Protein AF-Q8RVC0-F1 (afdb_monomer)

Foldseek 3Di:
DDDLVVLLVVLVVVLVVLVVVVVVCVVVVHDCCVVPVPPPSVVSNVVSVVVNVVSVVVVVVVVVVVVVVVVVVVVVVVVVCVPPPPPDDPPPDDPPPDDPDDDDDPDDDDPPDDDDDDPVVNVVVCVVVPPPPDDDDD

InterPro domains:
  IPR012474 Frigida-like [PF07899] (5-59)

Structure (mmCIF, N/CA/C/O backbone):
data_AF-Q8RVC0-F1
#
_entry.id   AF-Q8RVC0-F1
#
loop_
_atom_site.group_PDB
_atom_site.id
_atom_site.type_symbol
_atom_site.label_atom_id
_atom_site.label_alt_id
_atom_site.label_comp_id
_atom_site.label_asym_id
_atom_site.label_entity_id
_atom_site.label_seq_id
_atom_site.pdbx_PDB_ins_code
_atom_site.Cartn_x
_atom_site.Cartn_y
_atom_site.Cartn_z
_atom_site.occupancy
_atom_site.B_iso_or_equiv
_atom_site.auth_seq_id
_atom_site.auth_comp_id
_atom_site.auth_asym_id
_atom_site.auth_atom_id
_atom_site.pdbx_PDB_model_num
ATOM 1 N N . ALA A 1 1 ? 8.501 -12.705 -1.476 1.00 53.06 1 ALA A N 1
ATOM 2 C CA . ALA A 1 1 ? 8.384 -11.234 -1.409 1.00 53.06 1 ALA A CA 1
ATOM 3 C C . ALA A 1 1 ? 6.936 -10.860 -1.709 1.00 53.06 1 ALA A C 1
ATOM 5 O O . ALA A 1 1 ? 6.412 -11.356 -2.699 1.00 53.06 1 ALA A O 1
ATOM 6 N N . GLN A 1 2 ? 6.265 -10.084 -0.852 1.00 70.69 2 GLN A N 1
ATOM 7 C CA . GLN A 1 2 ? 4.929 -9.559 -1.171 1.00 70.69 2 GLN A CA 1
ATOM 8 C C . GLN A 1 2 ? 5.056 -8.485 -2.261 1.00 70.69 2 GLN A C 1
ATOM 10 O O . GLN A 1 2 ? 5.984 -7.679 -2.224 1.00 70.69 2 GLN A O 1
ATOM 15 N N . SER A 1 3 ? 4.162 -8.493 -3.254 1.00 86.75 3 SER A N 1
ATOM 16 C CA . SER A 1 3 ? 4.151 -7.456 -4.292 1.00 86.75 3 SER A CA 1
ATOM 17 C C . SER A 1 3 ? 3.753 -6.096 -3.690 1.00 86.75 3 SER A C 1
ATOM 19 O O . SER A 1 3 ? 2.833 -6.083 -2.868 1.00 86.75 3 SER A O 1
ATOM 21 N N . PRO A 1 4 ? 4.345 -4.966 -4.127 1.00 86.88 4 PRO A N 1
ATOM 22 C CA . PRO A 1 4 ? 3.998 -3.625 -3.633 1.00 86.88 4 PRO A CA 1
ATOM 23 C C . PRO A 1 4 ? 2.497 -3.304 -3.728 1.00 86.88 4 PRO A C 1
ATOM 25 O O . PRO A 1 4 ? 1.922 -2.714 -2.819 1.00 86.88 4 PRO A O 1
ATOM 28 N N . LEU A 1 5 ? 1.842 -3.777 -4.793 1.00 89.56 5 LEU A N 1
ATOM 29 C CA . LEU A 1 5 ? 0.397 -3.636 -4.998 1.00 89.56 5 LEU A CA 1
ATOM 30 C C . LEU A 1 5 ? -0.425 -4.385 -3.942 1.00 89.56 5 LEU A C 1
ATOM 32 O O . LEU A 1 5 ? -1.348 -3.815 -3.369 1.00 89.56 5 LEU A O 1
ATOM 36 N N . ALA A 1 6 ? -0.065 -5.637 -3.645 1.00 91.44 6 ALA A N 1
ATOM 37 C CA . ALA A 1 6 ? -0.733 -6.417 -2.603 1.00 91.44 6 ALA A CA 1
ATOM 38 C C . ALA A 1 6 ? -0.560 -5.792 -1.211 1.00 91.44 6 ALA A C 1
ATOM 40 O O . ALA A 1 6 ? -1.491 -5.828 -0.410 1.00 91.44 6 ALA A O 1
ATOM 41 N N . PHE A 1 7 ? 0.601 -5.188 -0.924 1.00 90.50 7 PHE A N 1
ATOM 42 C CA . PHE A 1 7 ? 0.789 -4.438 0.319 1.00 90.50 7 PHE A CA 1
ATOM 43 C C . PHE A 1 7 ? -0.143 -3.223 0.375 1.00 90.50 7 PHE A C 1
ATOM 45 O O . PHE A 1 7 ? -0.839 -3.043 1.371 1.00 90.50 7 PHE A O 1
ATOM 52 N N . LYS A 1 8 ? -0.215 -2.425 -0.700 1.00 91.25 8 LYS A N 1
ATOM 53 C CA . LYS A 1 8 ? -1.121 -1.268 -0.771 1.00 91.25 8 LYS A CA 1
ATOM 54 C C . LYS A 1 8 ? -2.579 -1.685 -0.564 1.00 91.25 8 LYS A C 1
ATOM 56 O O . LYS A 1 8 ? -3.311 -1.061 0.202 1.00 91.25 8 LYS A O 1
ATOM 61 N N . GLU A 1 9 ? -3.005 -2.767 -1.205 1.00 93.06 9 GLU A N 1
ATOM 62 C CA . GLU A 1 9 ? -4.355 -3.302 -1.035 1.00 93.06 9 GLU A CA 1
ATOM 63 C C . GLU A 1 9 ? -4.613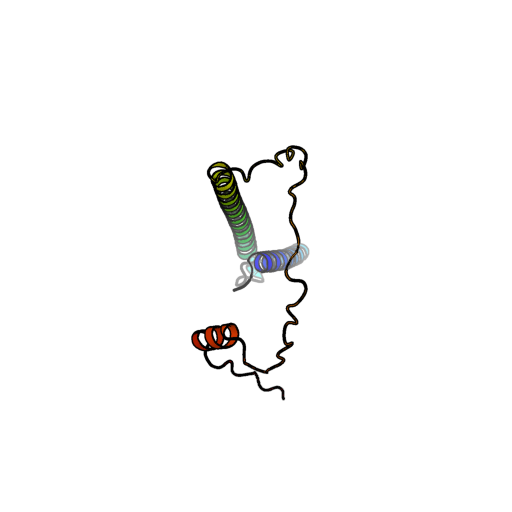 -3.756 0.413 1.00 93.06 9 GLU A C 1
ATOM 65 O O . GLU A 1 9 ? -5.658 -3.449 0.985 1.00 93.06 9 GLU A O 1
ATOM 70 N N . ALA A 1 10 ? -3.659 -4.439 1.047 1.00 93.69 10 ALA A N 1
ATOM 71 C CA . ALA A 1 10 ? -3.782 -4.829 2.448 1.00 93.69 10 ALA A CA 1
ATOM 72 C C . ALA A 1 10 ? -3.856 -3.608 3.384 1.00 93.69 10 ALA A C 1
ATOM 74 O O . ALA A 1 10 ? -4.728 -3.561 4.251 1.00 93.69 10 ALA A O 1
ATOM 75 N N . ALA A 1 11 ? -3.006 -2.601 3.170 1.00 93.12 11 ALA A N 1
ATOM 76 C CA . ALA A 1 11 ? -2.974 -1.378 3.968 1.00 93.12 11 ALA A CA 1
ATOM 77 C C . ALA A 1 11 ? -4.283 -0.579 3.852 1.00 93.12 11 ALA A C 1
ATOM 79 O O . ALA A 1 11 ? -4.835 -0.141 4.857 1.00 93.12 11 ALA A O 1
ATOM 80 N N . THR A 1 12 ? -4.845 -0.453 2.645 1.00 92.94 12 THR A N 1
ATOM 81 C CA . THR A 1 12 ? -6.146 0.220 2.445 1.00 92.94 12 THR A CA 1
ATOM 82 C C . THR A 1 12 ? -7.297 -0.519 3.130 1.00 92.94 12 THR A C 1
ATOM 84 O O . THR A 1 12 ? -8.146 0.113 3.759 1.00 92.94 12 THR A O 1
ATOM 87 N N . LYS A 1 13 ? -7.305 -1.859 3.091 1.00 95.62 13 LYS A N 1
ATOM 88 C CA . LYS A 1 13 ? -8.277 -2.670 3.843 1.00 95.62 13 LYS A CA 1
ATOM 89 C C . LYS A 1 13 ? -8.128 -2.467 5.350 1.00 95.62 13 LYS A C 1
ATOM 91 O O . LYS A 1 13 ? -9.131 -2.309 6.042 1.00 95.62 13 LYS A O 1
ATOM 96 N N . GLN A 1 14 ? -6.897 -2.433 5.857 1.00 95.12 14 GLN A N 1
ATOM 97 C CA . GLN A 1 14 ? -6.627 -2.164 7.270 1.00 95.12 14 GLN A CA 1
ATOM 98 C C . GLN A 1 14 ? -7.101 -0.766 7.684 1.00 95.12 14 GLN A C 1
ATOM 100 O O . GLN A 1 14 ? -7.787 -0.642 8.695 1.00 95.12 14 GLN A O 1
ATOM 105 N N . LEU A 1 15 ? -6.830 0.264 6.879 1.00 95.81 15 LEU A N 1
ATOM 106 C CA . LEU A 1 15 ? -7.314 1.626 7.121 1.00 95.81 15 LEU A CA 1
ATOM 107 C C . LEU A 1 15 ? -8.842 1.702 7.175 1.00 95.81 15 LEU A C 1
ATOM 109 O O . LEU A 1 15 ? -9.387 2.359 8.063 1.00 95.81 15 LEU A O 1
ATOM 113 N N . ALA A 1 16 ? -9.539 0.998 6.279 1.00 95.31 16 ALA A N 1
ATOM 114 C CA . ALA A 1 16 ? -10.999 0.943 6.281 1.00 95.31 16 ALA A CA 1
ATOM 115 C C . ALA A 1 16 ? -11.544 0.313 7.574 1.00 95.31 16 ALA A C 1
ATOM 117 O O . ALA A 1 16 ? -12.478 0.840 8.180 1.00 95.31 16 ALA A O 1
ATOM 118 N N . VAL A 1 17 ? -10.926 -0.779 8.037 1.00 96.25 17 VAL A N 1
ATOM 119 C CA . VAL A 1 17 ? -11.303 -1.439 9.295 1.00 96.25 17 VAL A CA 1
ATOM 120 C C . 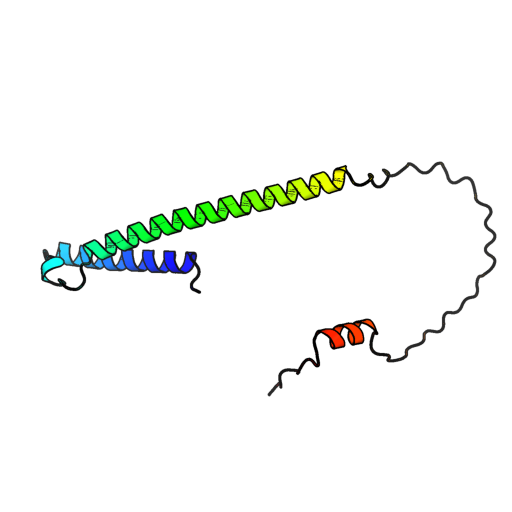VAL A 1 17 ? -11.044 -0.527 10.494 1.00 96.25 17 VAL A C 1
ATOM 122 O O . VAL A 1 17 ? -11.947 -0.322 11.302 1.00 96.25 17 VAL A O 1
ATOM 125 N N . LEU A 1 18 ? -9.850 0.062 10.604 1.00 94.38 18 LEU A N 1
ATOM 126 C CA . LEU A 1 18 ? -9.502 0.951 11.718 1.00 94.38 18 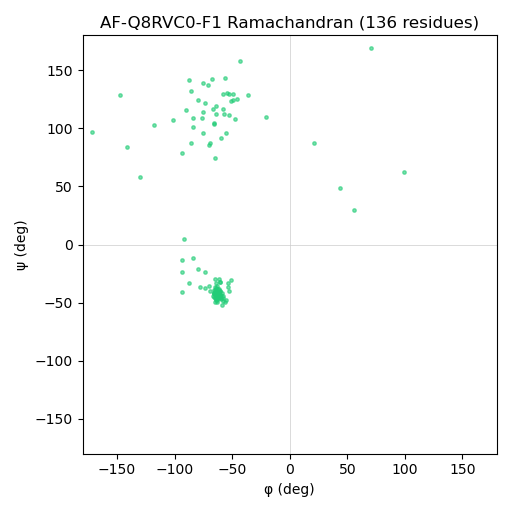LEU A CA 1
ATOM 127 C C . LEU A 1 18 ? -10.393 2.201 11.752 1.00 94.38 18 LEU A C 1
ATOM 129 O O . LEU A 1 18 ? -10.835 2.611 12.824 1.00 94.38 18 LEU A O 1
ATOM 133 N N . SER A 1 19 ? -10.729 2.756 10.587 1.00 93.19 19 SER A N 1
ATOM 134 C CA . SER A 1 19 ? -11.676 3.871 10.468 1.00 93.19 19 SER A CA 1
ATOM 135 C C . SER A 1 19 ? -13.082 3.480 10.922 1.00 93.19 19 SER A C 1
ATOM 137 O O . SER A 1 19 ? -13.730 4.235 11.642 1.00 93.19 19 SER A O 1
ATOM 139 N N . SER A 1 20 ? -13.546 2.276 10.571 1.00 95.12 20 SER A N 1
ATOM 140 C CA . SER A 1 20 ? -14.841 1.769 11.033 1.00 95.12 20 SER A CA 1
ATOM 141 C C . SER A 1 20 ? -14.871 1.562 12.549 1.00 95.12 20 SER A C 1
ATOM 143 O O . SER A 1 20 ? -15.884 1.862 13.181 1.00 95.12 20 SER A O 1
ATOM 145 N N . VAL A 1 21 ? -13.776 1.075 13.141 1.00 93.25 21 VAL A N 1
ATOM 146 C CA . VAL A 1 21 ? -13.649 0.946 14.600 1.00 93.25 21 VAL A CA 1
ATOM 147 C C . VAL A 1 21 ? -13.711 2.326 15.252 1.00 93.25 21 VAL A C 1
ATOM 149 O O . VAL A 1 21 ? -14.503 2.525 16.168 1.00 93.25 21 VAL A O 1
ATOM 152 N N . MET A 1 22 ? -12.953 3.297 14.738 1.00 91.56 22 MET A N 1
ATOM 153 C CA . MET A 1 22 ? -12.981 4.684 15.211 1.00 91.56 22 MET A CA 1
ATOM 154 C C . MET A 1 22 ? -14.390 5.282 15.165 1.00 91.56 22 MET A C 1
ATOM 156 O O . MET A 1 22 ? -14.849 5.836 16.163 1.00 91.56 22 MET A O 1
ATOM 160 N N . GLN A 1 23 ? -15.094 5.117 14.044 1.00 93.62 23 GLN A N 1
ATOM 161 C CA . GLN A 1 23 ? -16.459 5.611 13.879 1.00 93.62 23 GLN A CA 1
ATOM 162 C C . GLN A 1 23 ? -17.422 4.953 14.877 1.00 93.62 23 GLN A C 1
ATOM 164 O O . GLN A 1 23 ? -18.227 5.638 15.503 1.00 93.62 23 GLN A O 1
ATOM 169 N N . CYS A 1 24 ? -17.321 3.636 15.075 1.00 94.31 24 CYS A N 1
ATOM 170 C CA . CYS A 1 24 ? -18.116 2.917 16.070 1.00 94.31 24 CYS A CA 1
ATOM 171 C C . CYS A 1 24 ? -17.885 3.488 17.480 1.00 94.31 24 CYS A C 1
ATOM 173 O O . CYS A 1 24 ? -18.832 3.841 18.184 1.00 94.31 24 CYS A O 1
ATOM 175 N N . MET A 1 25 ? -16.629 3.680 17.874 1.00 92.50 25 MET A N 1
ATOM 176 C CA . MET A 1 25 ? -16.297 4.246 19.183 1.00 92.50 25 MET A CA 1
ATOM 177 C C . MET A 1 25 ? -16.832 5.670 19.347 1.00 92.50 25 MET A C 1
ATOM 179 O O . MET A 1 25 ? -17.410 5.990 20.385 1.00 92.50 25 MET A O 1
ATOM 183 N N . GLU A 1 26 ? -16.730 6.496 18.306 1.00 92.31 26 GLU A N 1
ATOM 184 C CA . GLU A 1 26 ? -17.269 7.855 18.299 1.00 92.31 26 GLU A CA 1
ATOM 185 C C . GLU A 1 26 ? -18.795 7.872 18.469 1.00 92.31 26 GLU A C 1
ATOM 187 O O . GLU A 1 26 ? -19.312 8.627 19.296 1.00 92.31 26 GLU A O 1
ATOM 192 N N . THR A 1 27 ? -19.526 6.983 17.782 1.00 95.44 27 THR A N 1
ATOM 193 C CA . THR A 1 27 ? -20.990 6.874 17.942 1.00 95.44 27 THR A CA 1
ATOM 194 C C . THR A 1 27 ? -21.403 6.516 19.369 1.00 95.44 27 THR A C 1
ATOM 196 O O . THR A 1 27 ? -22.431 6.986 19.859 1.00 95.44 27 THR A O 1
ATOM 199 N N . HIS A 1 28 ? -20.569 5.744 20.066 1.00 94.50 28 HIS A N 1
ATOM 200 C CA . HIS A 1 28 ? -20.779 5.363 21.458 1.00 94.50 28 HIS A CA 1
ATOM 201 C C . HIS A 1 28 ? -20.128 6.325 22.464 1.00 94.50 28 HIS A C 1
ATOM 203 O O . HIS A 1 28 ? -20.203 6.079 23.666 1.00 94.50 28 HIS A O 1
ATOM 209 N N . LYS A 1 29 ? -19.542 7.441 22.001 1.00 93.00 29 LYS A N 1
ATOM 210 C CA . LYS A 1 29 ? -18.826 8.435 22.826 1.00 93.00 29 LYS A CA 1
ATOM 211 C C . LYS A 1 29 ? -17.696 7.820 23.660 1.00 93.00 29 LYS A C 1
ATOM 213 O O . LYS A 1 29 ? -17.388 8.300 24.751 1.00 93.00 29 LYS A O 1
ATOM 218 N N . LEU A 1 30 ? -17.098 6.751 23.146 1.00 91.19 30 LEU A N 1
ATOM 219 C CA . LEU A 1 30 ? -15.966 6.070 23.749 1.00 91.19 30 LEU A CA 1
ATOM 220 C C . LEU A 1 30 ? -14.672 6.725 23.282 1.00 91.19 30 LEU A C 1
ATOM 222 O O . LEU A 1 30 ? -14.545 7.113 22.121 1.00 91.19 30 LEU A O 1
ATOM 226 N N . ASP A 1 31 ? -13.702 6.832 24.185 1.00 88.31 31 ASP A N 1
ATOM 227 C CA . ASP A 1 31 ? -12.380 7.342 23.841 1.00 88.31 31 ASP A CA 1
ATOM 228 C C . ASP A 1 31 ? -11.472 6.175 23.414 1.00 88.31 31 ASP A C 1
ATOM 230 O O . ASP A 1 31 ? -11.154 5.321 24.251 1.00 88.31 31 ASP A O 1
ATOM 234 N N . PRO A 1 32 ? -11.003 6.134 22.151 1.00 85.88 32 PRO A N 1
ATOM 235 C CA . PRO A 1 32 ? -10.101 5.093 21.661 1.00 85.88 32 PRO A CA 1
ATOM 236 C C . PRO A 1 32 ? -8.844 4.922 22.508 1.00 85.88 32 PRO A C 1
ATOM 238 O O . PRO A 1 32 ? -8.356 3.806 22.662 1.00 85.88 32 PRO A O 1
ATOM 241 N N . ALA A 1 33 ? -8.340 6.012 23.093 1.00 86.00 33 ALA A N 1
ATOM 242 C CA . ALA A 1 33 ? -7.147 5.974 23.931 1.00 86.00 33 ALA A CA 1
ATOM 243 C C . ALA A 1 33 ? -7.396 5.336 25.307 1.00 86.00 33 ALA A C 1
ATOM 245 O O . ALA A 1 33 ? -6.454 4.853 25.928 1.00 86.00 33 ALA A O 1
ATOM 246 N N . LYS A 1 34 ? -8.645 5.332 25.791 1.00 88.00 34 LYS A N 1
ATOM 247 C CA . LYS A 1 34 ? -9.009 4.773 27.102 1.00 88.00 34 LYS A CA 1
ATOM 248 C C . LYS A 1 34 ? -9.466 3.328 27.008 1.00 88.00 34 LYS A C 1
ATOM 250 O O . LYS A 1 34 ? -9.084 2.527 27.851 1.00 88.00 34 LYS A O 1
ATOM 255 N N . GLU A 1 35 ? -10.251 3.003 25.986 1.00 88.62 35 GLU A N 1
ATOM 256 C CA . GLU A 1 35 ? -10.763 1.643 25.789 1.00 88.62 35 GLU A CA 1
ATOM 257 C C . GLU A 1 35 ? -9.697 0.711 25.200 1.00 88.62 35 GLU A C 1
ATOM 259 O O . GLU A 1 35 ? -9.624 -0.463 25.554 1.00 88.62 35 GLU A O 1
ATOM 264 N N . LEU A 1 36 ? -8.847 1.230 24.305 1.00 87.56 36 LEU A N 1
ATOM 265 C CA . LEU A 1 36 ? -7.825 0.453 23.599 1.00 87.56 36 LEU A CA 1
ATOM 266 C C . LEU A 1 36 ? -6.435 1.118 23.687 1.00 87.56 36 LEU A C 1
ATOM 268 O O . LEU A 1 36 ? -5.806 1.389 22.657 1.00 87.56 36 LEU A O 1
ATOM 272 N N . PRO A 1 37 ? -5.900 1.343 24.905 1.00 83.19 37 PRO A N 1
ATOM 273 C CA . PRO A 1 37 ? -4.650 2.080 25.115 1.00 83.19 37 PRO A CA 1
ATOM 274 C C . PRO A 1 37 ? -3.434 1.416 24.455 1.00 83.19 37 PRO A C 1
ATOM 276 O O . PRO A 1 37 ? -2.514 2.104 24.031 1.00 83.19 37 PRO A O 1
ATOM 279 N N . GLY A 1 38 ? -3.435 0.085 24.324 1.00 87.94 38 GLY A N 1
ATOM 280 C CA . GLY A 1 38 ? -2.334 -0.664 23.706 1.00 87.94 38 GLY A CA 1
ATOM 281 C C . GLY A 1 38 ? -2.382 -0.741 22.178 1.00 87.94 38 GLY A C 1
ATOM 282 O O . GLY A 1 38 ? -1.414 -1.180 21.569 1.00 87.94 38 GLY A O 1
ATOM 283 N N . TRP A 1 39 ? -3.496 -0.348 21.554 1.00 88.12 39 TRP A N 1
ATOM 284 C CA . TRP A 1 39 ? -3.647 -0.429 20.098 1.00 88.12 39 TRP A CA 1
ATOM 285 C C . TRP A 1 39 ? -3.254 0.862 19.386 1.00 88.12 39 TRP A C 1
ATOM 287 O O . TRP A 1 39 ? -2.941 0.811 18.201 1.00 88.12 39 TRP A O 1
ATOM 297 N N . GLN A 1 40 ? -3.295 2.007 20.083 1.00 90.56 40 GLN A N 1
ATOM 298 C CA . GLN A 1 40 ? -2.917 3.323 19.548 1.00 90.56 40 GLN A CA 1
ATOM 299 C C . GLN A 1 40 ? -3.473 3.564 18.130 1.00 90.56 40 GLN A C 1
ATOM 301 O O . GLN A 1 40 ? -2.760 3.971 17.216 1.00 90.56 40 GLN A O 1
ATOM 306 N N . ILE A 1 41 ? -4.773 3.301 17.940 1.00 90.12 41 ILE A N 1
ATOM 307 C CA . ILE A 1 41 ? -5.422 3.234 16.615 1.00 90.12 41 ILE A CA 1
ATOM 308 C C . ILE A 1 41 ? -5.162 4.492 15.774 1.00 90.12 41 ILE A C 1
ATOM 310 O O . ILE A 1 41 ? -4.893 4.394 14.580 1.00 90.12 41 ILE A O 1
ATOM 314 N N . LYS A 1 42 ? -5.186 5.676 16.400 1.00 89.25 42 LYS A N 1
ATOM 315 C CA . LYS A 1 42 ? -4.896 6.954 15.732 1.00 89.25 42 LYS A CA 1
ATOM 316 C C . LYS A 1 42 ? -3.484 6.996 15.140 1.00 89.25 42 LYS A C 1
ATOM 318 O O . LYS A 1 42 ? -3.314 7.448 14.015 1.00 89.25 42 LYS A O 1
ATOM 323 N N . GLU A 1 43 ? -2.485 6.515 15.876 1.00 92.19 43 GLU A N 1
ATOM 324 C CA . GLU A 1 43 ? -1.098 6.461 15.403 1.00 92.19 43 GLU A CA 1
ATOM 325 C C . GLU A 1 43 ? -0.940 5.429 14.282 1.00 92.19 43 GLU A C 1
ATOM 327 O O . GLU A 1 43 ? -0.273 5.707 13.288 1.00 92.19 43 GLU A O 1
ATOM 332 N N . GLN A 1 44 ? -1.605 4.272 14.393 1.00 92.69 44 GLN A N 1
ATOM 333 C CA . GLN A 1 44 ? -1.578 3.254 13.339 1.00 92.69 44 GLN A CA 1
ATOM 334 C C . GLN A 1 44 ? -2.195 3.744 12.029 1.00 92.69 44 GLN A C 1
ATOM 336 O O . GLN A 1 44 ? -1.631 3.488 10.967 1.00 92.69 44 GLN A O 1
ATOM 341 N N . ILE A 1 45 ? -3.311 4.477 12.092 1.00 93.38 45 ILE A N 1
ATOM 342 C CA . ILE A 1 45 ? -3.928 5.096 10.911 1.00 93.38 45 ILE A CA 1
ATOM 343 C C . ILE A 1 45 ? -2.928 6.041 10.234 1.00 93.38 45 ILE A C 1
ATOM 345 O O . ILE A 1 45 ? -2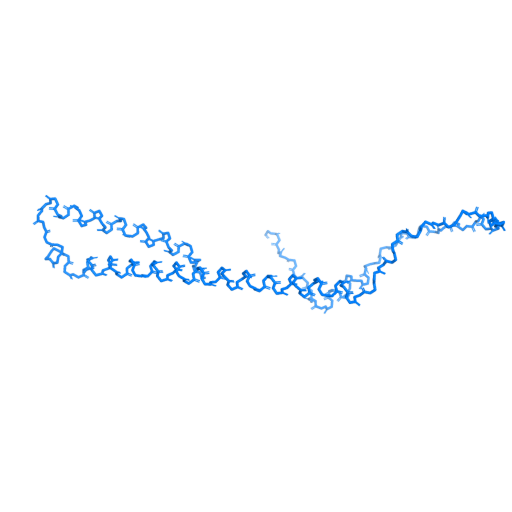.638 5.871 9.054 1.00 93.38 45 ILE A O 1
ATOM 349 N N . VAL A 1 46 ? -2.328 6.966 10.992 1.00 94.62 46 VAL A N 1
ATOM 350 C CA . VAL A 1 46 ? -1.349 7.928 10.454 1.00 94.62 46 VAL A CA 1
ATOM 351 C C . VAL A 1 46 ? -0.122 7.222 9.864 1.00 94.62 46 VAL A C 1
ATOM 353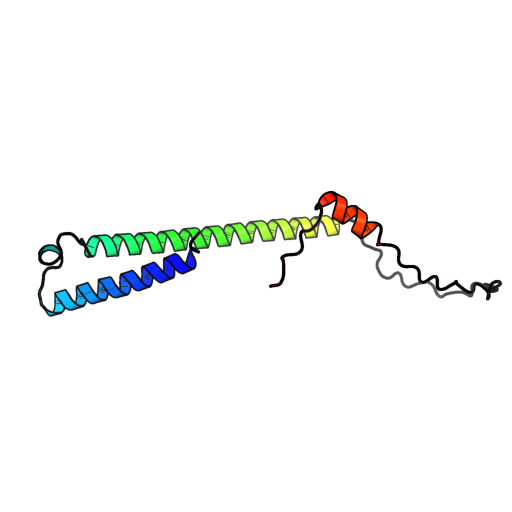 O O . VAL A 1 46 ? 0.384 7.626 8.816 1.00 94.62 46 VAL A O 1
ATOM 356 N N . SER A 1 47 ? 0.360 6.156 10.510 1.00 94.62 47 SER A N 1
ATOM 357 C CA . SER A 1 47 ? 1.480 5.359 9.998 1.00 94.62 47 SER A CA 1
ATOM 358 C C . SER A 1 47 ? 1.135 4.695 8.665 1.00 94.62 47 SER A C 1
ATOM 360 O O . SER A 1 47 ? 1.887 4.836 7.706 1.00 94.62 47 SER A O 1
ATOM 362 N N . LEU A 1 48 ? -0.016 4.022 8.576 1.00 94.19 48 LEU A N 1
ATOM 363 C CA . LEU A 1 48 ? -0.460 3.345 7.355 1.00 94.19 48 LEU A CA 1
ATOM 364 C C . LEU A 1 48 ? -0.717 4.333 6.207 1.00 94.19 48 LEU A C 1
ATOM 366 O O . LEU A 1 48 ? -0.357 4.060 5.062 1.00 94.19 48 LEU A O 1
ATOM 370 N N . GLU A 1 49 ? -1.293 5.501 6.492 1.00 93.75 49 GLU A N 1
ATOM 371 C CA . GLU A 1 49 ? -1.455 6.572 5.502 1.00 93.75 49 GLU A CA 1
ATOM 372 C C . GLU A 1 49 ? -0.100 7.030 4.955 1.00 93.75 49 GLU A C 1
ATOM 374 O O . GLU A 1 49 ? 0.095 7.107 3.741 1.00 93.75 49 GLU A O 1
ATOM 379 N N . LYS A 1 50 ? 0.878 7.262 5.835 1.00 95.75 50 LYS A N 1
ATOM 380 C CA . LYS A 1 50 ? 2.234 7.633 5.422 1.00 95.75 50 LYS A CA 1
ATOM 381 C C . LYS A 1 50 ? 2.895 6.540 4.578 1.00 95.75 50 LYS A C 1
ATOM 383 O O . LYS A 1 50 ? 3.486 6.857 3.545 1.00 95.75 50 LYS A O 1
ATOM 388 N N . ASP A 1 51 ? 2.778 5.281 4.988 1.00 93.38 51 ASP A N 1
ATOM 389 C CA . ASP A 1 51 ? 3.381 4.146 4.287 1.00 93.38 51 ASP A CA 1
ATOM 390 C C . ASP A 1 51 ? 2.781 3.971 2.886 1.00 93.38 51 ASP A C 1
ATOM 392 O O . ASP A 1 51 ? 3.511 3.749 1.920 1.00 93.38 51 ASP A O 1
ATOM 396 N N . THR A 1 52 ? 1.461 4.134 2.741 1.00 93.88 52 THR A N 1
ATOM 397 C CA . THR A 1 52 ? 0.797 4.072 1.427 1.00 93.88 52 THR A CA 1
ATOM 398 C C . THR A 1 52 ? 1.220 5.213 0.501 1.00 93.88 52 THR A C 1
ATOM 400 O O . THR A 1 52 ? 1.511 4.959 -0.668 1.00 93.88 52 THR A O 1
ATOM 403 N N . LEU A 1 53 ? 1.340 6.444 1.012 1.00 94.31 53 LEU A N 1
ATOM 404 C CA . LEU A 1 53 ? 1.838 7.588 0.239 1.00 94.31 53 LEU A CA 1
ATOM 405 C C . LEU A 1 53 ? 3.298 7.408 -0.190 1.00 94.31 53 LEU A C 1
ATOM 407 O O . LEU A 1 53 ? 3.666 7.742 -1.319 1.00 94.31 53 LEU A O 1
ATOM 411 N N . GLN A 1 54 ? 4.138 6.878 0.699 1.00 95.00 54 GLN A N 1
ATOM 412 C CA . GLN A 1 54 ? 5.527 6.578 0.374 1.00 95.00 54 GLN A CA 1
ATOM 413 C C . GLN A 1 54 ? 5.617 5.512 -0.723 1.00 95.00 54 GLN A C 1
ATOM 415 O O . GLN A 1 54 ? 6.362 5.689 -1.688 1.00 95.00 54 GLN A O 1
ATOM 420 N N . LEU A 1 55 ? 4.832 4.440 -0.613 1.00 93.75 55 LEU A N 1
ATOM 421 C CA . LEU A 1 55 ? 4.790 3.388 -1.625 1.00 93.75 55 LEU A CA 1
ATOM 422 C C . LEU A 1 55 ? 4.341 3.898 -2.990 1.00 93.75 55 LEU A C 1
ATOM 424 O O . LEU A 1 55 ? 4.919 3.505 -4.002 1.00 93.75 55 LEU A O 1
ATOM 428 N N . ASP A 1 56 ? 3.351 4.787 -3.024 1.00 92.69 56 ASP A N 1
ATOM 429 C CA . ASP A 1 56 ? 2.879 5.391 -4.269 1.00 92.69 56 ASP A CA 1
ATOM 430 C C . ASP A 1 56 ? 3.985 6.193 -4.958 1.00 92.69 56 ASP A C 1
ATOM 432 O O . ASP A 1 56 ? 4.209 6.033 -6.161 1.00 92.69 56 ASP A O 1
ATOM 436 N N . LYS A 1 57 ? 4.752 6.969 -4.186 1.00 95.00 57 LYS A N 1
ATOM 437 C CA . LYS A 1 57 ? 5.921 7.690 -4.698 1.00 95.00 57 LYS A CA 1
ATOM 438 C C . LYS A 1 57 ? 6.992 6.739 -5.242 1.00 95.00 57 LYS A C 1
ATOM 440 O O . LYS A 1 57 ? 7.514 6.961 -6.333 1.00 95.00 57 LYS A O 1
ATOM 445 N N . GLU A 1 58 ? 7.314 5.674 -4.508 1.00 93.50 58 GLU A N 1
ATOM 446 C CA . GLU A 1 58 ? 8.309 4.682 -4.938 1.00 93.50 58 GLU A CA 1
ATOM 447 C C . GLU A 1 58 ? 7.873 3.930 -6.202 1.00 93.50 58 GLU A C 1
ATOM 449 O O . GLU A 1 58 ? 8.695 3.620 -7.068 1.00 93.50 58 GLU A O 1
ATOM 454 N N . MET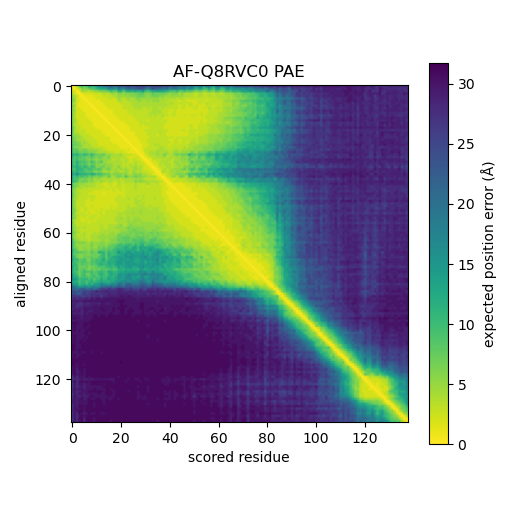 A 1 59 ? 6.582 3.619 -6.325 1.00 92.31 59 MET A N 1
ATOM 455 C CA . MET A 1 59 ? 6.026 2.993 -7.521 1.00 92.31 59 MET A CA 1
ATOM 456 C C . MET A 1 59 ? 6.097 3.924 -8.732 1.00 92.31 59 MET A C 1
ATOM 458 O O . MET A 1 59 ? 6.473 3.477 -9.816 1.00 92.31 59 MET A O 1
ATOM 462 N N . GLU A 1 60 ? 5.778 5.205 -8.557 1.00 92.94 60 GLU A N 1
ATOM 463 C CA . GLU A 1 60 ? 5.876 6.201 -9.622 1.00 92.94 60 GLU A CA 1
ATOM 464 C C . GLU A 1 60 ? 7.327 6.396 -10.084 1.00 92.94 60 GLU A C 1
ATOM 466 O O . GLU A 1 60 ? 7.607 6.412 -11.283 1.00 92.94 60 GLU A O 1
ATOM 471 N N . GLU A 1 61 ? 8.276 6.482 -9.153 1.00 93.75 61 GLU A N 1
ATOM 472 C CA . GLU A 1 61 ? 9.702 6.593 -9.470 1.00 93.75 61 GLU A CA 1
ATOM 473 C C . GLU A 1 61 ? 10.217 5.363 -10.237 1.00 93.75 61 GLU A C 1
ATOM 475 O O . GLU A 1 61 ? 10.916 5.487 -11.251 1.00 93.75 61 GLU A O 1
ATOM 480 N N . LYS A 1 62 ? 9.816 4.157 -9.815 1.00 92.50 62 LYS A N 1
ATOM 481 C CA . LYS A 1 62 ? 10.126 2.913 -10.538 1.00 92.50 62 LYS A CA 1
ATOM 482 C C . LYS A 1 62 ? 9.519 2.907 -11.941 1.00 92.50 62 LYS A C 1
ATOM 484 O O . LYS A 1 62 ? 10.195 2.520 -12.889 1.00 92.50 62 LYS A O 1
ATOM 489 N N . ALA A 1 63 ? 8.286 3.380 -12.106 1.00 91.94 63 ALA A N 1
ATOM 490 C CA . ALA A 1 63 ? 7.665 3.491 -13.424 1.00 91.94 63 ALA A CA 1
ATOM 491 C C . ALA A 1 63 ? 8.417 4.481 -14.334 1.00 91.94 63 ALA A C 1
ATOM 493 O O . ALA A 1 63 ? 8.707 4.164 -15.489 1.00 91.94 63 ALA A O 1
ATOM 494 N N . ARG A 1 64 ? 8.809 5.649 -13.807 1.00 93.19 64 ARG A N 1
ATOM 495 C CA . ARG A 1 64 ? 9.594 6.651 -14.551 1.00 93.19 64 ARG A CA 1
ATOM 496 C C . ARG A 1 64 ? 10.967 6.122 -14.965 1.00 93.19 64 ARG A C 1
ATOM 498 O O . ARG A 1 64 ? 11.377 6.316 -16.106 1.00 93.19 64 ARG A O 1
ATOM 505 N N . SER A 1 65 ? 11.671 5.438 -14.065 1.00 93.50 65 SER A N 1
ATOM 506 C CA . SER A 1 65 ? 12.991 4.864 -14.368 1.00 93.50 65 SER A CA 1
ATOM 507 C C . SER A 1 65 ? 12.924 3.752 -15.419 1.00 93.50 65 SER A C 1
ATOM 509 O O . SER A 1 65 ? 13.763 3.722 -16.320 1.00 93.50 65 SER A O 1
ATOM 511 N N . LEU A 1 66 ? 11.899 2.892 -15.371 1.00 92.31 66 LEU A N 1
ATOM 512 C CA . LEU A 1 66 ? 11.643 1.895 -16.414 1.00 92.31 66 LEU A CA 1
ATOM 513 C C . LEU A 1 66 ? 11.381 2.551 -17.776 1.00 92.31 66 LEU A C 1
ATOM 515 O O . LEU A 1 66 ? 11.989 2.144 -18.764 1.00 92.31 66 LEU A O 1
ATOM 519 N N . SER A 1 67 ? 10.552 3.599 -17.815 1.00 90.88 67 SER A N 1
ATOM 520 C CA . SER A 1 67 ? 10.266 4.353 -19.043 1.00 90.88 67 SER A CA 1
ATOM 521 C C . SER A 1 67 ? 11.527 4.969 -19.654 1.00 90.88 67 SER A C 1
ATOM 523 O O . SER A 1 67 ? 11.725 4.893 -20.864 1.00 90.88 67 SER A O 1
ATOM 525 N N . LEU A 1 68 ? 12.402 5.556 -18.832 1.00 93.06 68 LEU A N 1
ATOM 526 C CA . LEU A 1 68 ? 13.653 6.162 -19.301 1.00 93.06 68 LEU A CA 1
ATOM 527 C C . LEU A 1 68 ? 14.609 5.098 -19.860 1.00 93.06 68 LEU A C 1
ATOM 529 O O . LEU A 1 68 ? 15.228 5.289 -20.908 1.00 93.06 68 LEU A O 1
ATOM 533 N N . MET A 1 69 ? 14.711 3.949 -19.188 1.00 90.06 69 MET A N 1
ATOM 534 C CA . MET A 1 69 ? 15.523 2.826 -19.660 1.00 90.06 69 MET A CA 1
ATOM 535 C C . MET A 1 69 ? 15.012 2.273 -20.998 1.00 90.06 69 MET A C 1
ATOM 537 O O . MET A 1 69 ? 15.814 1.970 -21.885 1.00 90.06 69 MET A O 1
ATOM 541 N N . GLU A 1 70 ? 13.693 2.155 -21.159 1.00 92.94 70 GLU A N 1
ATOM 542 C CA . GLU A 1 70 ? 13.063 1.724 -22.408 1.00 92.94 70 GLU A CA 1
ATOM 543 C C . GLU A 1 70 ? 13.332 2.716 -23.547 1.00 92.94 70 GLU A C 1
ATOM 545 O O . GLU A 1 70 ? 13.756 2.309 -24.631 1.00 92.94 70 GLU A O 1
ATOM 550 N N . GLU A 1 71 ? 13.189 4.017 -23.292 1.00 91.06 71 GLU A N 1
ATOM 551 C CA . GLU A 1 71 ? 13.493 5.068 -24.264 1.00 91.06 71 GLU A CA 1
ATOM 552 C C . GLU A 1 71 ? 14.961 5.019 -24.713 1.00 91.06 71 GLU A C 1
ATOM 554 O O . GLU A 1 71 ? 15.253 5.023 -25.912 1.00 91.06 71 GLU A O 1
ATOM 559 N N . ALA A 1 72 ? 15.899 4.875 -23.772 1.00 93.12 72 ALA A N 1
ATOM 560 C CA . ALA A 1 72 ? 17.319 4.738 -24.083 1.00 93.12 72 ALA A CA 1
ATOM 561 C C . ALA A 1 72 ? 17.611 3.478 -24.922 1.00 93.12 72 ALA A C 1
ATOM 563 O O . ALA A 1 72 ? 18.430 3.510 -25.851 1.00 93.12 72 ALA A O 1
ATOM 564 N N . ALA A 1 73 ? 16.926 2.366 -24.639 1.00 92.12 73 ALA A N 1
ATOM 565 C CA . ALA A 1 73 ? 17.042 1.136 -25.417 1.00 92.12 73 ALA A CA 1
ATOM 566 C C . ALA A 1 73 ? 16.507 1.312 -26.849 1.00 92.12 73 ALA A C 1
ATOM 568 O O . ALA A 1 73 ? 17.151 0.865 -27.807 1.00 92.12 73 ALA A O 1
ATOM 569 N N . LEU A 1 74 ? 15.374 2.002 -27.013 1.00 92.50 74 LEU A N 1
ATOM 570 C CA . LEU A 1 74 ? 14.807 2.340 -28.318 1.00 92.50 74 LEU A CA 1
ATOM 571 C C . LEU A 1 74 ? 15.732 3.274 -29.104 1.00 92.50 74 LEU A C 1
ATOM 573 O O . LEU A 1 74 ? 16.054 2.975 -30.255 1.00 92.50 74 LEU A O 1
ATOM 577 N N . ALA A 1 75 ? 16.246 4.336 -28.482 1.00 91.56 75 ALA A N 1
ATOM 578 C CA . ALA A 1 75 ? 17.189 5.263 -29.104 1.00 91.56 75 ALA A CA 1
ATOM 579 C C . ALA A 1 75 ? 18.451 4.538 -29.595 1.00 91.56 75 ALA A C 1
ATOM 581 O O . ALA A 1 75 ? 18.856 4.684 -30.752 1.00 91.56 75 ALA A O 1
ATOM 582 N N . LYS A 1 76 ? 19.026 3.660 -28.763 1.00 92.06 76 LYS A N 1
ATOM 583 C CA . LYS A 1 76 ? 20.171 2.822 -29.144 1.00 92.06 76 LYS A CA 1
ATOM 584 C C . LYS A 1 76 ? 19.831 1.890 -30.308 1.00 92.06 76 LYS A C 1
ATOM 586 O O . LYS A 1 76 ? 20.655 1.707 -31.206 1.00 92.06 76 LYS A O 1
ATOM 591 N N . ARG A 1 77 ? 18.641 1.281 -30.324 1.00 90.75 77 ARG A N 1
ATOM 592 C CA . ARG A 1 77 ? 18.192 0.425 -31.436 1.00 90.75 77 ARG A CA 1
ATOM 593 C C . ARG A 1 77 ? 18.056 1.227 -32.733 1.00 90.75 77 ARG A C 1
ATOM 595 O O . ARG A 1 77 ? 18.492 0.739 -33.773 1.00 90.75 77 ARG A O 1
ATOM 602 N N . MET A 1 78 ? 17.497 2.434 -32.682 1.00 86.62 78 MET A N 1
ATOM 603 C CA . MET A 1 78 ? 17.355 3.314 -33.848 1.00 86.62 78 MET A CA 1
ATOM 604 C C . MET A 1 78 ? 18.711 3.777 -34.378 1.00 86.62 78 MET A C 1
ATOM 606 O O . MET A 1 78 ? 18.964 3.661 -35.574 1.00 86.62 78 MET A O 1
ATOM 610 N N . TYR A 1 79 ? 19.616 4.201 -33.493 1.00 88.94 79 TYR A N 1
ATOM 611 C CA . TYR A 1 79 ? 20.985 4.553 -33.865 1.00 88.94 79 TYR A CA 1
ATOM 612 C C . TYR A 1 79 ? 21.683 3.391 -34.583 1.00 88.94 79 TYR A C 1
ATOM 614 O O . TYR A 1 79 ? 22.186 3.561 -35.689 1.00 88.94 79 TYR A O 1
ATOM 622 N N . ASN A 1 80 ? 21.620 2.180 -34.016 1.00 88.00 80 ASN A N 1
ATOM 623 C CA . ASN A 1 80 ? 22.196 0.978 -34.626 1.00 88.00 80 ASN A CA 1
ATOM 624 C C . ASN A 1 80 ? 21.602 0.635 -36.001 1.00 88.00 80 ASN A C 1
ATOM 626 O O . ASN A 1 80 ? 22.310 0.077 -36.837 1.00 88.00 80 ASN A O 1
ATOM 630 N N . GLN A 1 81 ? 20.325 0.936 -36.247 1.00 83.38 81 GLN A N 1
ATOM 631 C CA . GLN A 1 81 ? 19.720 0.766 -37.571 1.00 83.38 81 GLN A CA 1
ATOM 632 C C . GLN A 1 81 ? 20.249 1.786 -38.584 1.00 83.38 81 GLN A C 1
ATOM 634 O O . GLN A 1 81 ? 20.439 1.423 -39.738 1.00 83.38 81 GLN A O 1
ATOM 639 N N . GLN A 1 82 ? 20.525 3.023 -38.158 1.00 77.88 82 GLN A N 1
ATOM 640 C CA . GLN A 1 82 ? 21.039 4.087 -39.030 1.00 77.88 82 GLN A CA 1
ATOM 641 C C . GLN A 1 82 ? 22.513 3.892 -39.413 1.00 77.88 82 GLN A C 1
ATOM 643 O O . GLN A 1 82 ? 22.893 4.178 -40.544 1.00 77.88 82 GLN A O 1
ATOM 648 N N . ILE A 1 83 ? 23.353 3.403 -38.490 1.00 78.75 83 ILE A N 1
ATOM 649 C CA . ILE A 1 83 ? 24.784 3.170 -38.767 1.00 78.75 83 ILE A CA 1
ATOM 650 C C . ILE A 1 83 ? 25.053 1.865 -39.525 1.00 78.75 83 ILE A C 1
ATOM 652 O O . ILE A 1 83 ? 26.108 1.703 -40.140 1.00 78.75 83 ILE A O 1
ATOM 656 N N . LYS A 1 84 ? 24.122 0.906 -39.482 1.00 76.56 84 LYS A N 1
ATOM 657 C CA . LYS A 1 84 ? 24.196 -0.276 -40.342 1.00 76.56 84 LYS A CA 1
ATOM 658 C C . LYS A 1 84 ? 23.795 0.141 -41.752 1.00 76.56 84 LYS A C 1
ATOM 660 O O . LYS A 1 84 ? 22.858 0.907 -41.934 1.00 76.56 84 LYS A O 1
ATOM 665 N N . ARG A 1 85 ? 24.511 -0.372 -42.759 1.00 66.06 85 ARG A N 1
ATOM 666 C CA . ARG A 1 85 ? 24.196 -0.106 -44.171 1.00 66.06 85 ARG A CA 1
ATOM 667 C C . ARG A 1 85 ? 22.702 -0.366 -44.410 1.00 66.06 85 ARG A C 1
ATOM 669 O O . ARG A 1 85 ? 22.254 -1.463 -44.054 1.00 66.06 85 ARG A O 1
ATOM 676 N N . PRO A 1 86 ? 21.957 0.573 -45.025 1.00 66.12 86 PRO A N 1
ATOM 677 C CA . PRO A 1 86 ? 20.637 0.268 -45.546 1.00 66.12 86 PRO A CA 1
ATOM 678 C C . PRO A 1 86 ? 20.771 -1.002 -46.379 1.00 66.12 86 PRO A C 1
ATOM 680 O O . PRO A 1 86 ? 21.621 -1.066 -47.274 1.00 66.12 86 PRO A O 1
ATOM 683 N N . ARG A 1 87 ? 19.990 -2.045 -46.069 1.00 64.25 87 ARG A N 1
ATOM 684 C CA . ARG A 1 87 ? 19.780 -3.081 -47.079 1.00 64.25 87 ARG A CA 1
ATOM 685 C C . ARG A 1 87 ? 19.180 -2.327 -48.249 1.00 64.25 87 ARG A C 1
ATOM 687 O O . ARG A 1 87 ? 18.161 -1.665 -48.060 1.00 64.25 87 ARG A O 1
ATOM 694 N N . LEU A 1 88 ? 19.923 -2.323 -49.354 1.00 60.03 88 LEU A N 1
ATOM 695 C CA . LEU A 1 88 ? 19.607 -1.614 -50.584 1.00 60.03 88 LEU A CA 1
ATOM 696 C C . LEU A 1 88 ? 18.092 -1.663 -50.784 1.00 60.03 88 LEU A C 1
ATOM 698 O O . LEU A 1 88 ? 17.493 -2.737 -50.662 1.00 60.03 88 LEU A O 1
ATOM 702 N N . SER A 1 89 ? 17.487 -0.496 -51.014 1.00 60.69 89 SER A N 1
ATOM 703 C CA . SER A 1 89 ? 16.101 -0.385 -51.469 1.00 60.69 89 SER A CA 1
ATOM 704 C C . SER A 1 89 ? 15.835 -1.422 -52.564 1.00 60.69 89 SER A C 1
ATOM 706 O O . SER A 1 89 ? 16.799 -1.839 -53.212 1.00 60.69 89 SER A O 1
ATOM 708 N N . PRO A 1 90 ? 14.577 -1.827 -52.823 1.00 55.53 90 PRO A N 1
ATOM 709 C CA . PRO A 1 90 ? 14.263 -2.631 -53.995 1.00 55.53 90 PRO A CA 1
ATOM 710 C C . PRO A 1 90 ? 14.770 -1.863 -55.216 1.00 55.53 90 PRO A C 1
ATOM 712 O O . PRO A 1 90 ? 14.160 -0.898 -55.664 1.00 55.53 90 PRO A O 1
ATOM 715 N N . MET A 1 91 ? 15.970 -2.214 -55.666 1.00 46.06 91 MET A N 1
ATOM 716 C CA . MET A 1 91 ? 16.523 -1.760 -56.915 1.00 46.06 91 MET A CA 1
ATOM 717 C C . MET A 1 91 ? 15.559 -2.360 -57.919 1.00 46.06 91 MET A C 1
ATOM 719 O O . MET A 1 91 ? 15.438 -3.586 -57.989 1.00 46.06 91 MET A O 1
ATOM 723 N N . GLU A 1 92 ? 14.803 -1.508 -58.601 1.00 56.72 92 GLU A N 1
ATOM 724 C CA . GLU A 1 92 ? 14.096 -1.900 -59.806 1.00 56.72 92 GLU A CA 1
ATOM 725 C C . GLU A 1 92 ? 15.119 -2.644 -60.668 1.00 56.72 92 GLU A C 1
ATOM 727 O O . GLU A 1 92 ? 16.133 -2.080 -61.089 1.00 56.72 92 GLU A O 1
ATOM 732 N N . MET A 1 93 ? 14.952 -3.965 -60.762 1.00 61.19 93 MET A N 1
ATOM 733 C CA . MET A 1 93 ? 15.846 -4.810 -61.540 1.00 61.19 93 MET A CA 1
ATOM 734 C C . MET A 1 93 ? 15.818 -4.272 -62.971 1.00 61.19 93 MET A C 1
ATOM 736 O O . MET A 1 93 ? 14.720 -4.115 -63.514 1.00 61.19 93 MET A O 1
ATOM 740 N N . PRO A 1 94 ? 16.971 -4.008 -63.614 1.00 61.25 94 PRO A N 1
ATOM 741 C CA . PRO A 1 94 ? 16.957 -3.783 -65.048 1.00 61.25 94 PRO A CA 1
ATOM 742 C C . PRO A 1 94 ? 16.324 -5.015 -65.718 1.00 61.25 94 PRO A C 1
ATOM 744 O O . PRO A 1 94 ? 16.512 -6.136 -65.227 1.00 61.25 94 PRO A O 1
ATOM 747 N N . PRO A 1 95 ? 15.544 -4.830 -66.799 1.00 57.53 95 PRO A N 1
ATOM 748 C CA . PRO A 1 95 ? 14.805 -5.913 -67.426 1.00 57.53 95 PRO A CA 1
ATOM 749 C C . PRO A 1 95 ? 15.751 -7.067 -67.744 1.00 57.53 95 PRO A C 1
ATOM 751 O O . PRO A 1 95 ? 16.816 -6.871 -68.331 1.00 57.53 95 PRO A O 1
ATOM 754 N N . VAL A 1 96 ? 15.353 -8.268 -67.322 1.00 57.91 96 VAL A N 1
ATOM 755 C CA . VAL A 1 96 ? 16.072 -9.519 -67.554 1.00 57.91 96 VAL A CA 1
ATOM 756 C C . VAL A 1 96 ? 16.184 -9.731 -69.063 1.00 57.91 96 VAL A C 1
ATOM 758 O O . VAL A 1 96 ? 15.307 -10.316 -69.696 1.00 57.91 96 VAL A O 1
ATOM 761 N N . THR A 1 97 ? 17.267 -9.254 -69.669 1.00 49.97 97 THR A N 1
ATOM 762 C CA . THR A 1 97 ? 17.643 -9.670 -71.015 1.00 49.97 97 THR A CA 1
ATOM 763 C C . THR A 1 97 ? 18.225 -11.069 -70.901 1.00 49.97 97 THR A C 1
ATOM 765 O O . THR A 1 97 ? 19.382 -11.243 -70.531 1.00 49.97 97 THR A O 1
ATOM 768 N N . SER A 1 98 ? 17.349 -12.047 -71.140 1.00 55.75 98 SER A N 1
ATOM 769 C CA . SER A 1 98 ? 17.615 -13.413 -71.598 1.00 55.75 98 SER A CA 1
ATOM 770 C C . SER A 1 98 ? 19.042 -13.920 -71.343 1.00 55.75 98 SER A C 1
ATOM 772 O O . SER A 1 98 ? 19.927 -13.823 -72.192 1.00 55.75 98 SER A O 1
ATOM 774 N N . SER A 1 99 ? 19.263 -14.482 -70.154 1.00 48.06 99 SER A N 1
ATOM 775 C CA . SER A 1 99 ? 20.423 -15.335 -69.903 1.00 48.06 99 SER A CA 1
ATOM 776 C C . SER A 1 99 ? 20.142 -16.695 -70.544 1.00 48.06 99 SER A C 1
ATOM 778 O O . SER A 1 99 ? 19.264 -17.429 -70.087 1.00 48.06 99 SER A O 1
ATOM 780 N N . SER A 1 100 ? 20.840 -17.020 -71.636 1.00 59.47 100 SER A N 1
ATOM 781 C CA . SER A 1 100 ? 20.757 -18.334 -72.279 1.00 59.47 100 SER A CA 1
ATOM 782 C C . SER A 1 100 ? 21.425 -19.387 -71.388 1.00 59.47 100 SER A C 1
ATOM 784 O O . SER A 1 100 ? 22.614 -19.679 -71.523 1.00 59.47 100 SER A O 1
ATOM 786 N N . TYR A 1 101 ? 20.667 -19.936 -70.444 1.00 50.19 101 TYR A N 1
ATOM 787 C CA . TYR A 1 101 ? 21.111 -21.022 -69.580 1.00 50.19 101 TYR A CA 1
ATOM 788 C C . TYR A 1 101 ? 20.520 -22.343 -70.079 1.00 50.19 101 TYR A C 1
ATOM 790 O O . TYR A 1 101 ? 19.324 -22.596 -69.939 1.00 50.19 101 TYR A O 1
ATOM 798 N N . SER A 1 102 ? 21.353 -23.192 -70.680 1.00 59.53 102 SER A N 1
ATOM 799 C CA . SER A 1 102 ? 20.993 -24.583 -70.973 1.00 59.53 102 SER A CA 1
ATOM 800 C C . SER A 1 102 ? 20.997 -25.385 -69.664 1.00 59.53 102 SER A C 1
ATOM 802 O O . SER A 1 102 ? 22.050 -25.458 -69.026 1.00 59.53 102 SER A O 1
ATOM 804 N N . PRO A 1 103 ? 19.888 -26.024 -69.241 1.00 48.69 103 PRO A N 1
ATOM 805 C CA . PRO A 1 103 ? 19.871 -26.810 -68.019 1.00 48.69 103 PRO A CA 1
ATOM 806 C C . PRO A 1 103 ? 20.356 -28.224 -68.347 1.00 48.69 103 PRO A C 1
ATOM 808 O O . PRO A 1 103 ? 19.567 -29.117 -68.651 1.00 48.69 103 PRO A O 1
ATOM 811 N N . ILE A 1 104 ? 21.667 -28.439 -68.309 1.00 55.88 104 ILE A N 1
ATOM 812 C CA . ILE A 1 104 ? 22.205 -29.796 -68.183 1.00 55.88 104 ILE A CA 1
ATOM 813 C C . ILE A 1 104 ? 22.239 -30.093 -66.679 1.00 55.88 104 ILE A C 1
ATOM 815 O O . ILE A 1 104 ? 22.693 -29.249 -65.916 1.00 55.88 104 ILE A O 1
ATOM 819 N N . TYR A 1 105 ? 21.726 -31.265 -66.289 1.00 48.66 105 TYR A N 1
ATOM 820 C CA . TYR A 1 105 ? 21.468 -31.779 -64.927 1.00 48.66 105 TYR A CA 1
ATOM 821 C C . TYR A 1 105 ? 20.019 -31.675 -64.424 1.00 48.66 105 TYR A C 1
ATOM 823 O O . TYR A 1 105 ? 19.722 -31.109 -63.375 1.00 48.66 105 TYR A O 1
ATOM 831 N N . ARG A 1 106 ? 19.110 -32.364 -65.122 1.00 51.22 106 ARG A N 1
ATOM 832 C CA . ARG A 1 106 ? 17.991 -33.060 -64.469 1.00 51.22 106 ARG A CA 1
ATOM 833 C C . ARG A 1 106 ? 18.399 -34.511 -64.216 1.00 51.22 106 ARG A C 1
ATOM 835 O O . ARG A 1 106 ? 18.019 -35.367 -64.996 1.00 51.22 106 ARG A O 1
ATOM 842 N N . ASP A 1 107 ? 19.188 -34.759 -63.173 1.00 52.84 107 ASP A N 1
ATOM 843 C CA . ASP A 1 107 ? 19.104 -36.000 -62.388 1.00 52.84 107 ASP A CA 1
ATOM 844 C C . ASP A 1 107 ? 19.989 -35.889 -61.136 1.00 52.84 107 ASP A C 1
ATOM 846 O O . ASP A 1 107 ? 21.206 -36.068 -61.178 1.00 52.84 107 ASP A O 1
ATOM 850 N N . ARG A 1 108 ? 19.384 -35.540 -60.002 1.00 51.28 108 ARG A N 1
ATOM 851 C CA . ARG A 1 108 ? 19.935 -35.895 -58.693 1.00 51.28 108 ARG A CA 1
ATOM 852 C C . ARG A 1 108 ? 18.771 -36.268 -57.799 1.00 51.28 108 ARG A C 1
ATOM 854 O O . ARG A 1 108 ? 18.208 -35.455 -57.074 1.00 51.28 108 ARG A O 1
ATOM 861 N N . SER A 1 109 ? 18.389 -37.526 -57.932 1.00 49.78 109 SER A N 1
ATOM 862 C CA . SER A 1 109 ? 17.633 -38.254 -56.927 1.00 49.78 109 SER A CA 1
ATOM 863 C C . SER A 1 109 ? 18.366 -38.129 -55.582 1.00 49.78 109 SER A C 1
ATOM 865 O O . SER A 1 109 ? 19.479 -38.632 -55.438 1.00 49.78 109 SER A O 1
ATOM 867 N N . PHE A 1 110 ? 17.791 -37.407 -54.617 1.00 46.47 110 PHE A N 1
ATOM 868 C CA . PHE A 1 110 ? 18.293 -37.381 -53.241 1.00 46.47 110 PHE A CA 1
ATOM 869 C C . PHE A 1 110 ? 17.814 -38.650 -52.525 1.00 46.47 110 PHE A C 1
ATOM 871 O O . PHE A 1 110 ? 16.603 -38.888 -52.490 1.00 46.47 110 PHE A O 1
ATOM 878 N N . PRO A 1 111 ? 18.707 -39.466 -51.940 1.00 48.28 111 PRO A N 1
ATOM 879 C CA . PRO A 1 111 ? 18.281 -40.532 -51.049 1.00 48.28 111 PRO A CA 1
ATOM 880 C C . PRO A 1 111 ? 17.618 -39.904 -49.819 1.00 48.28 111 PRO A C 1
ATOM 882 O O . PRO A 1 111 ? 18.240 -39.132 -49.092 1.00 48.28 111 PRO A O 1
ATOM 885 N N . SER A 1 112 ? 16.343 -40.224 -49.594 1.00 51.72 112 SER A N 1
ATOM 886 C CA . SER A 1 112 ? 15.677 -40.010 -48.309 1.00 51.72 112 SER A CA 1
ATOM 887 C C . SER A 1 112 ? 16.291 -40.992 -47.312 1.00 51.72 112 SER A C 1
ATOM 889 O O . SER A 1 112 ? 15.828 -42.124 -47.183 1.00 51.72 112 SER A O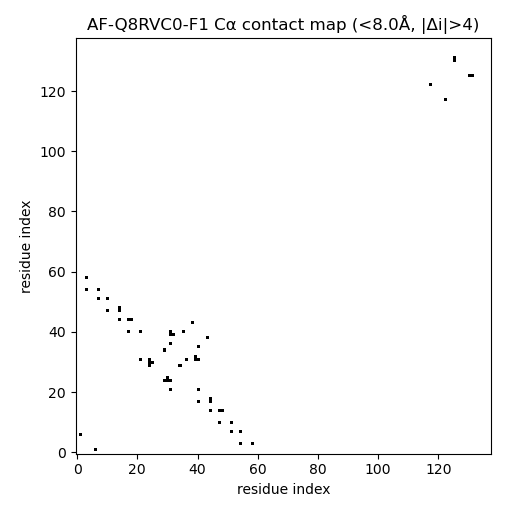 1
ATOM 891 N N . GLN A 1 113 ? 17.385 -40.585 -46.666 1.00 46.53 113 GLN A N 1
ATOM 892 C CA . GLN A 1 113 ? 17.939 -41.326 -45.543 1.00 46.53 113 GLN A CA 1
ATOM 893 C C . GLN A 1 113 ? 17.182 -40.909 -44.287 1.00 46.53 113 GLN A C 1
ATOM 895 O O . GLN A 1 113 ? 17.342 -39.815 -43.754 1.00 46.53 113 GLN A O 1
ATOM 900 N N . ARG A 1 114 ? 16.265 -41.791 -43.906 1.00 50.66 114 ARG A N 1
ATOM 901 C CA . ARG A 1 114 ? 15.657 -41.850 -42.585 1.00 50.66 114 ARG A CA 1
ATOM 902 C C . ARG A 1 114 ? 16.661 -42.651 -41.770 1.00 50.66 114 ARG A C 1
ATOM 904 O O . ARG A 1 114 ? 16.796 -43.827 -42.076 1.00 50.66 114 ARG A O 1
ATOM 911 N N . ASP A 1 115 ? 17.375 -42.026 -40.846 1.00 41.12 115 ASP A N 1
ATOM 912 C CA . ASP A 1 115 ? 18.100 -42.745 -39.800 1.00 41.12 115 ASP A CA 1
ATOM 913 C C . ASP A 1 115 ? 18.129 -41.895 -38.525 1.00 41.12 115 ASP A C 1
ATOM 915 O O . ASP A 1 115 ? 18.401 -40.693 -38.543 1.00 41.12 115 ASP A O 1
ATOM 919 N N . ASP A 1 116 ? 17.714 -42.562 -37.454 1.00 53.12 116 ASP A N 1
ATOM 920 C CA . ASP A 1 116 ? 17.541 -42.129 -36.074 1.00 53.12 116 ASP A CA 1
ATOM 921 C C . ASP A 1 116 ? 18.865 -41.744 -35.395 1.00 53.12 116 ASP A C 1
ATOM 923 O O . ASP A 1 116 ? 19.349 -42.466 -34.525 1.00 53.12 116 ASP A O 1
ATOM 927 N N . ASP A 1 117 ? 19.428 -40.585 -35.727 1.00 54.31 117 ASP A N 1
ATOM 928 C CA . ASP A 1 11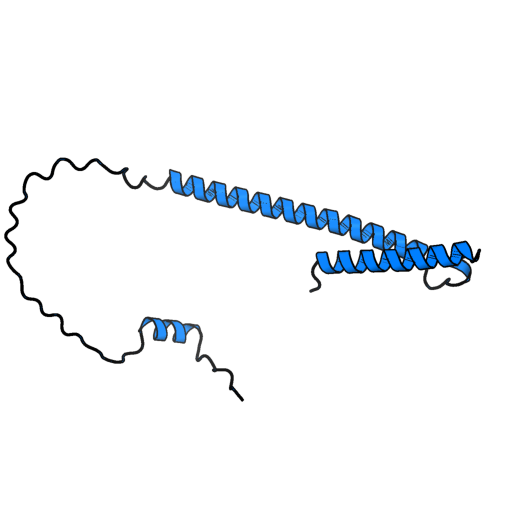7 ? 20.607 -40.076 -35.027 1.00 54.31 117 ASP A CA 1
ATOM 929 C C . ASP A 1 117 ? 20.297 -38.752 -34.328 1.00 54.31 117 ASP A C 1
ATOM 931 O O . ASP A 1 117 ? 20.179 -37.686 -34.928 1.00 54.31 117 ASP A O 1
ATOM 935 N N . GLN A 1 118 ? 20.129 -38.881 -33.014 1.00 58.72 118 GLN A N 1
ATOM 936 C CA . GLN A 1 118 ? 20.111 -37.850 -31.983 1.00 58.72 118 GLN A CA 1
ATOM 937 C C . GLN A 1 118 ? 20.803 -36.553 -32.430 1.00 58.72 118 GLN A C 1
ATOM 939 O O . GLN A 1 118 ? 22.026 -36.519 -32.562 1.00 58.72 118 GLN A O 1
ATOM 944 N N . ASP A 1 119 ? 20.010 -35.495 -32.642 1.00 67.00 119 ASP A N 1
ATOM 945 C CA . ASP A 1 119 ? 20.495 -34.213 -33.158 1.00 67.00 119 ASP A CA 1
ATOM 946 C C . ASP A 1 119 ? 21.773 -33.790 -32.416 1.00 67.00 119 ASP A C 1
ATOM 948 O O . ASP A 1 119 ? 21.774 -33.670 -31.188 1.00 67.00 119 ASP A O 1
ATOM 952 N N . GLU A 1 120 ? 22.863 -33.521 -33.140 1.00 65.81 120 GLU A N 1
ATOM 953 C CA . GLU A 1 120 ? 24.127 -33.032 -32.557 1.00 65.81 120 GLU A CA 1
ATOM 954 C C . GLU A 1 120 ? 23.897 -31.812 -31.648 1.00 65.81 120 GLU A C 1
ATOM 956 O O . GLU A 1 120 ? 24.569 -31.614 -30.633 1.00 65.81 120 GLU A O 1
ATOM 961 N N . ILE A 1 121 ? 22.876 -31.020 -31.987 1.00 62.56 121 ILE A N 1
ATOM 962 C CA . ILE A 1 121 ? 22.400 -29.877 -31.212 1.00 62.56 121 ILE A CA 1
ATOM 963 C C . ILE A 1 121 ? 21.847 -30.337 -29.854 1.00 62.56 121 ILE A C 1
ATOM 965 O O . ILE A 1 121 ? 22.186 -29.756 -28.825 1.00 62.56 121 ILE A O 1
ATOM 969 N N . SER A 1 122 ? 21.047 -31.401 -29.827 1.00 67.69 122 SER A N 1
ATOM 970 C CA . SER A 1 122 ? 20.505 -32.001 -28.602 1.00 67.69 122 SER A CA 1
ATOM 971 C C . SER A 1 122 ? 21.610 -32.595 -27.719 1.00 67.69 122 SER A C 1
ATOM 973 O O . SER A 1 122 ? 21.558 -32.454 -26.493 1.00 67.69 122 SER A O 1
ATOM 975 N N . ALA A 1 123 ? 22.650 -33.192 -28.313 1.00 69.25 123 ALA A N 1
ATOM 976 C CA . ALA A 1 123 ? 23.829 -33.675 -27.587 1.00 69.25 123 ALA A CA 1
ATOM 977 C C . ALA A 1 123 ? 24.644 -32.521 -26.970 1.00 69.25 123 ALA A C 1
ATOM 979 O O . ALA A 1 123 ? 25.004 -32.571 -25.790 1.00 69.25 123 ALA A O 1
ATOM 980 N N . LEU A 1 124 ? 24.867 -31.443 -27.730 1.00 73.75 124 LEU A N 1
ATOM 981 C CA . LEU A 1 124 ? 25.560 -30.246 -27.252 1.00 73.75 124 LEU A CA 1
ATOM 982 C C . LEU A 1 124 ? 24.798 -29.573 -26.101 1.00 73.75 124 LEU A C 1
ATOM 984 O O . LEU A 1 124 ? 25.389 -29.240 -25.075 1.00 73.75 124 LEU A O 1
ATOM 988 N N . VAL A 1 125 ? 23.480 -29.424 -26.234 1.00 73.50 125 VAL A N 1
ATOM 989 C CA . VAL A 1 125 ? 22.616 -28.842 -25.195 1.00 73.50 125 VAL A CA 1
ATOM 990 C C . VAL A 1 125 ? 22.620 -29.702 -23.926 1.00 73.50 125 VAL A C 1
ATOM 992 O O . VAL A 1 125 ? 22.756 -29.170 -22.823 1.00 73.50 125 VAL A O 1
ATOM 995 N N . SER A 1 126 ? 22.563 -31.029 -24.069 1.00 73.00 126 SER A N 1
ATOM 996 C CA . SER A 1 126 ? 22.619 -31.963 -22.934 1.00 73.00 126 SER A CA 1
ATOM 997 C C . SER A 1 126 ? 23.957 -31.906 -22.189 1.00 73.00 126 SER A C 1
ATOM 999 O O . SER A 1 126 ? 23.983 -32.042 -20.967 1.00 73.00 126 SER A O 1
ATOM 1001 N N . SER A 1 127 ? 25.066 -31.646 -22.893 1.00 72.31 127 SER A N 1
ATOM 1002 C CA . SER A 1 127 ? 26.386 -31.488 -22.264 1.00 72.31 127 SER A CA 1
ATOM 1003 C C . SER A 1 127 ? 26.476 -30.264 -21.343 1.00 72.31 127 SER A C 1
ATOM 1005 O O . SER A 1 127 ? 27.194 -30.298 -20.346 1.00 72.31 127 SER A O 1
ATOM 1007 N N . TYR A 1 128 ? 25.714 -29.206 -21.642 1.00 73.62 128 TYR 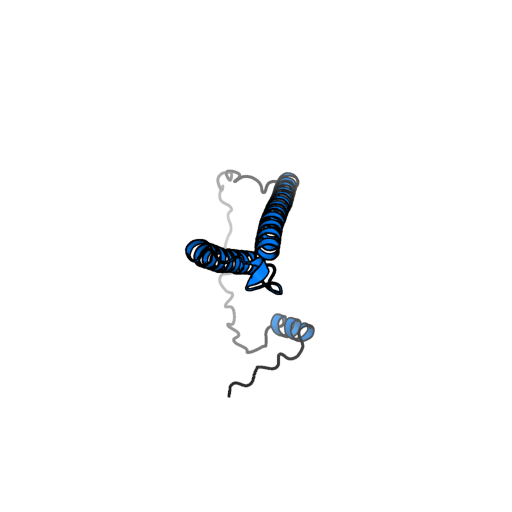A N 1
ATOM 1008 C CA . TYR A 1 128 ? 25.712 -27.965 -20.866 1.00 73.62 128 TYR A CA 1
ATOM 1009 C C . TYR A 1 128 ? 24.723 -27.992 -19.697 1.00 73.62 128 TYR A C 1
ATOM 1011 O O . TYR A 1 128 ? 24.972 -27.379 -18.661 1.00 73.62 128 TYR A O 1
ATOM 1019 N N . LEU A 1 129 ? 23.592 -28.680 -19.871 1.00 73.81 129 LEU A N 1
ATOM 1020 C CA . LEU A 1 129 ? 22.509 -28.732 -18.885 1.00 73.81 129 LEU A CA 1
ATOM 1021 C C . LEU A 1 129 ? 22.611 -29.931 -17.928 1.00 73.81 129 LEU A C 1
ATOM 1023 O O . LEU A 1 129 ? 21.935 -29.943 -16.901 1.00 73.81 129 LEU A O 1
ATOM 1027 N N . GLY A 1 130 ? 23.465 -30.915 -18.233 1.00 60.19 130 GLY A N 1
ATOM 1028 C CA . GLY A 1 130 ? 23.535 -32.180 -17.502 1.00 60.19 130 GLY A CA 1
ATOM 1029 C C . GLY A 1 130 ? 22.306 -33.069 -17.757 1.00 60.19 130 GLY A C 1
ATOM 1030 O O . GLY A 1 130 ? 21.328 -32.622 -18.365 1.00 60.19 130 GLY A O 1
ATOM 1031 N N . PRO A 1 131 ? 22.327 -34.348 -17.327 1.00 58.03 131 PRO A N 1
ATOM 1032 C CA . PRO A 1 131 ? 21.194 -35.250 -17.506 1.00 58.03 131 PRO A CA 1
ATOM 1033 C C . PRO A 1 131 ? 19.949 -34.648 -16.853 1.00 58.03 131 PRO A C 1
ATOM 1035 O O . PRO A 1 131 ? 19.878 -34.514 -15.632 1.00 58.03 131 PRO A O 1
ATOM 1038 N N . SER A 1 132 ? 18.973 -34.267 -17.676 1.00 56.66 132 SER A N 1
ATOM 1039 C CA . SER A 1 132 ? 17.678 -33.801 -17.196 1.00 56.66 132 SER A CA 1
ATOM 1040 C C . SER A 1 132 ? 16.997 -34.976 -16.508 1.00 56.66 132 SER A C 1
ATOM 1042 O O . SER A 1 132 ? 16.531 -35.905 -17.166 1.00 56.66 132 SER A O 1
ATOM 1044 N N . THR A 1 133 ? 16.974 -34.974 -15.177 1.00 52.56 133 THR A N 1
ATOM 1045 C CA . THR A 1 133 ? 16.161 -35.915 -14.419 1.00 52.56 133 THR A CA 1
ATOM 1046 C C . THR A 1 133 ? 14.704 -35.582 -14.710 1.00 52.56 133 THR A C 1
ATOM 1048 O O . THR A 1 133 ? 14.151 -34.588 -14.242 1.00 52.56 133 THR A O 1
ATOM 1051 N N . SER A 1 134 ? 14.076 -36.399 -15.551 1.00 53.78 134 SER A N 1
ATOM 1052 C CA . SER A 1 134 ? 12.628 -36.412 -15.701 1.00 53.78 134 SER A CA 1
ATOM 1053 C C . SER A 1 134 ? 12.003 -36.538 -14.312 1.00 53.78 134 SER A C 1
ATOM 1055 O O . SER A 1 134 ? 12.316 -37.480 -13.579 1.00 53.78 134 SER A O 1
ATOM 1057 N N . PHE A 1 135 ? 11.135 -35.594 -13.948 1.00 48.16 135 PHE A N 1
ATOM 1058 C CA . PHE A 1 135 ? 10.293 -35.728 -12.765 1.00 48.16 135 PHE A CA 1
ATOM 1059 C C . PHE A 1 135 ? 9.519 -37.050 -12.865 1.00 48.16 135 PHE A C 1
ATOM 1061 O O . PHE A 1 135 ? 8.921 -37.310 -13.915 1.00 48.16 135 PHE A O 1
ATOM 1068 N N . PRO A 1 136 ? 9.518 -37.897 -11.823 1.00 49.25 136 PRO A N 1
ATOM 1069 C CA . PRO A 1 136 ? 8.732 -39.113 -11.858 1.00 49.25 136 PRO A CA 1
ATOM 1070 C C . PRO A 1 136 ? 7.259 -38.712 -11.861 1.00 49.25 136 PRO A C 1
ATOM 1072 O O . PRO A 1 136 ? 6.757 -38.094 -10.921 1.00 49.25 136 PRO A O 1
ATOM 1075 N N . HIS A 1 137 ? 6.559 -39.051 -12.939 1.00 46.50 137 HIS A N 1
ATOM 1076 C CA . HIS A 1 137 ? 5.114 -39.127 -12.873 1.00 46.50 137 HIS A CA 1
ATOM 1077 C C . HIS A 1 137 ? 4.744 -40.407 -12.123 1.00 46.50 137 HIS A C 1
ATOM 1079 O O . HIS A 1 137 ? 4.926 -41.504 -12.651 1.00 46.50 137 HIS A O 1
ATOM 1085 N N . ARG A 1 138 ? 4.139 -40.182 -10.951 1.00 41.91 138 ARG A N 1
ATOM 1086 C CA . ARG A 1 138 ? 3.347 -41.090 -10.107 1.00 41.91 138 ARG A CA 1
ATOM 1087 C C . ARG A 1 138 ? 4.050 -41.698 -8.898 1.00 41.91 138 ARG A C 1
ATOM 1089 O O . ARG A 1 138 ? 5.039 -42.434 -9.070 1.00 41.91 138 ARG A O 1
#

Nearest PDB structures (foldseek):
  6zsj-assembly1_C  TM=6.517E-01  e=7.890E+00  Homo sapiens
  4mu6-assembly1_A  TM=4.346E-01  e=6.083E+00  Legionella pneumophila subsp. pneumophila str. Philadelphia 1

Solvent-accessible surface area (backbone atoms only — not comparable to full-atom values): 8807 Å² total; per-residue (Å²): 132,84,53,73,66,61,50,47,54,51,48,53,55,49,45,53,51,54,49,51,52,52,51,53,33,54,76,70,73,48,54,63,70,74,80,39,59,91,64,44,60,72,59,50,47,54,50,50,54,51,51,47,55,51,49,52,52,54,51,51,52,51,52,52,52,51,52,52,52,50,51,52,52,50,51,51,52,52,52,56,57,69,76,40,78,74,76,74,70,89,66,80,70,75,78,85,75,77,78,90,73,79,84,81,83,91,78,78,88,75,81,85,79,84,74,97,67,79,51,69,65,59,55,55,51,42,71,76,70,43,88,78,76,73,76,82,87,128

Secondary structure (DSSP, 8-state):
---HHHHHHHHHHHHHHHHHHHHHHHHTT--HHHH-TTT-HHHHHHHHHHHHHHHHHHHHHHHHHHHHHHHHHHHHHHHHHHHSPPP-----PPP------------------------HHHHHHHHHH----PPP--

Radius of gyration: 35.35 Å; Cα contacts (8 Å, |Δi|>4): 29; chains: 1; bounding box: 47×51×99 Å

Mean predicted aligned error: 18.76 Å

Sequence (138 aa):
AQSPLAFKEAATKQLAVLSSVMQCMETHKLDPAKELPGWQIKEQIVSLEKDTLQLDKEMEEKARSLSLMEEAALAKRMYNQQIKRPRLSPMEMPPVTSSSYSPIYRDRSFPSQRDDDQDEISALVSSYLGPSTSFPHR

Organism: Arabidopsis thaliana (NCBI:txid3702)

pLDDT: mean 77.53, std 17.88, range [41.12, 96.25]